Protein AF-A0A430QV56-F1 (afdb_monomer_lite)

Secondary structure (DSSP, 8-state):
-EEE-SS--HHHHHHHHHTT--EEE---------THHHHHHHHHTT-S-----SHHHHHHHHHHHHHTT-----

pLDDT: mean 92.61, std 5.79, range [60.5, 98.0]

InterPro domains:
  IPR036108 Tetrapyrrole biosynthesis, uroporphyrinogen III synthase superfamily [G3DSA:3.40.50.10090] (1-74)
  IPR036108 Tetrapyrrole biosynthesis, uroporphyrinogen III synthase superfamily [SSF69618] (2-70)

Sequence (74 aa):
MVLLTRGKDKGLLDRLRALGIEAAEVALLEQVDLPGLEVLPGRLLQADWVAVTSKEGAKRLLWAWEKAGRPLLK

Organism: Thermus scotoductus (NCBI:txid37636)

Structure (mmCIF, N/CA/C/O backbone):
data_AF-A0A430QV56-F1
#
_entry.id   AF-A0A430QV56-F1
#
loop_
_atom_site.group_PDB
_atom_site.id
_atom_site.type_symbol
_atom_site.label_atom_id
_atom_site.label_alt_id
_atom_site.label_comp_id
_atom_site.label_asym_id
_atom_site.label_entity_id
_atom_site.label_seq_id
_atom_site.pdbx_PDB_ins_code
_atom_site.Cartn_x
_atom_site.Cartn_y
_atom_site.Cartn_z
_atom_site.occupancy
_atom_site.B_iso_or_equiv
_atom_site.auth_seq_id
_atom_site.auth_comp_id
_atom_site.auth_asym_id
_atom_site.auth_atom_id
_atom_site.pdbx_PDB_model_num
ATOM 1 N N . MET A 1 1 ? -18.044 -3.136 21.363 1.00 87.06 1 MET A N 1
ATOM 2 C CA . MET A 1 1 ? -16.639 -3.251 20.935 1.00 87.06 1 MET A CA 1
ATOM 3 C C . MET A 1 1 ? -16.503 -3.473 19.424 1.00 87.06 1 MET A C 1
ATOM 5 O O . MET A 1 1 ? -17.104 -4.405 18.901 1.00 87.06 1 MET A O 1
ATOM 9 N N . VAL A 1 2 ? -15.715 -2.640 18.732 1.00 94.81 2 VAL A N 1
ATOM 10 C CA . VAL A 1 2 ? -15.305 -2.793 17.317 1.00 94.81 2 VAL A CA 1
ATOM 11 C C . VAL A 1 2 ? -13.827 -3.186 17.249 1.00 94.81 2 VAL A C 1
ATOM 13 O O . VAL A 1 2 ? -12.996 -2.564 17.908 1.00 94.81 2 VAL A O 1
ATOM 16 N N . LEU A 1 3 ? -13.487 -4.184 16.430 1.00 94.94 3 LEU A N 1
ATOM 17 C CA . LEU A 1 3 ? -12.099 -4.591 16.190 1.00 94.94 3 LEU A CA 1
ATOM 18 C C . LEU A 1 3 ? -11.642 -4.140 14.802 1.00 94.94 3 LEU A C 1
ATOM 20 O O . LEU A 1 3 ? -12.200 -4.556 13.787 1.00 94.94 3 LEU A O 1
ATOM 24 N N . LEU A 1 4 ? -10.615 -3.293 14.758 1.00 94.88 4 LEU A N 1
ATOM 25 C CA . LEU A 1 4 ? -9.971 -2.861 13.520 1.00 94.88 4 LEU A CA 1
ATOM 26 C C . LEU A 1 4 ? -8.816 -3.808 13.191 1.00 94.88 4 LEU A C 1
ATOM 28 O O . LEU A 1 4 ? -7.867 -3.916 13.964 1.00 94.88 4 LEU A O 1
ATOM 32 N N . THR A 1 5 ? -8.884 -4.483 12.042 1.00 94.56 5 THR A N 1
ATOM 33 C CA . THR A 1 5 ? -7.957 -5.582 11.716 1.00 94.56 5 THR A CA 1
ATOM 34 C C . THR A 1 5 ? -6.876 -5.241 10.693 1.00 94.56 5 THR A C 1
ATOM 36 O O . THR A 1 5 ? -6.010 -6.059 10.389 1.00 94.56 5 THR A O 1
ATOM 39 N N . ARG A 1 6 ? -6.899 -4.023 10.145 1.00 88.69 6 ARG A N 1
ATOM 40 C CA . ARG A 1 6 ? -6.007 -3.609 9.049 1.00 88.69 6 ARG A CA 1
ATOM 41 C C . ARG A 1 6 ? -4.639 -3.114 9.518 1.00 88.69 6 ARG A C 1
ATOM 43 O O . ARG A 1 6 ? -3.735 -3.044 8.694 1.00 88.69 6 ARG A O 1
ATOM 50 N N . GLY A 1 7 ? -4.504 -2.738 10.795 1.00 83.88 7 GLY A N 1
ATOM 51 C CA . GLY A 1 7 ? -3.245 -2.264 11.391 1.00 83.88 7 GLY A CA 1
ATOM 52 C C . GLY A 1 7 ? -2.739 -0.917 10.861 1.00 83.88 7 GLY A C 1
ATOM 53 O O . GLY A 1 7 ? -1.541 -0.648 10.908 1.00 83.88 7 GLY A O 1
ATOM 54 N N . LYS A 1 8 ? -3.613 -0.104 10.252 1.00 80.69 8 LYS A N 1
ATOM 55 C CA . LYS A 1 8 ? -3.254 1.170 9.596 1.00 80.69 8 LYS A CA 1
ATOM 56 C C . LYS A 1 8 ? -4.276 2.279 9.833 1.00 80.69 8 LYS A C 1
ATOM 58 O O . LYS A 1 8 ? -4.192 3.333 9.206 1.00 80.69 8 LYS A O 1
ATOM 63 N N . ASP A 1 9 ? -5.237 2.056 10.726 1.00 80.44 9 ASP A N 1
ATOM 64 C CA . ASP A 1 9 ? -6.453 2.862 10.810 1.00 80.44 9 ASP A CA 1
ATOM 65 C C . ASP A 1 9 ? -6.521 3.652 12.126 1.00 80.44 9 ASP A C 1
ATOM 67 O O . ASP A 1 9 ? -7.588 3.822 12.716 1.00 80.44 9 ASP A O 1
ATOM 71 N N . LYS A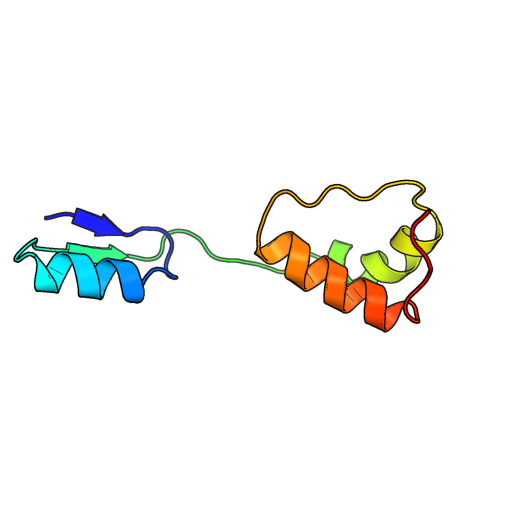 1 10 ? -5.385 4.225 12.557 1.00 86.62 10 LYS A N 1
ATOM 72 C CA . LYS A 1 10 ? -5.315 5.090 13.751 1.00 86.62 10 LYS A CA 1
ATOM 73 C C . LYS A 1 10 ? -6.353 6.218 13.707 1.00 86.62 10 LYS A C 1
ATOM 75 O O . LYS A 1 10 ? -7.053 6.460 14.682 1.00 86.62 10 LYS A O 1
ATOM 80 N N . GLY A 1 11 ? -6.534 6.839 12.540 1.00 93.75 11 GLY A N 1
ATOM 81 C CA . GLY A 1 11 ? -7.540 7.888 12.360 1.00 93.75 11 GLY A CA 1
ATOM 82 C C . GLY A 1 11 ? -8.989 7.397 12.481 1.00 93.75 11 GLY A C 1
ATOM 83 O O . GLY A 1 11 ? -9.854 8.165 12.893 1.00 93.75 11 GLY A O 1
ATOM 84 N N . LEU A 1 12 ? -9.277 6.138 12.139 1.00 94.69 12 LEU A N 1
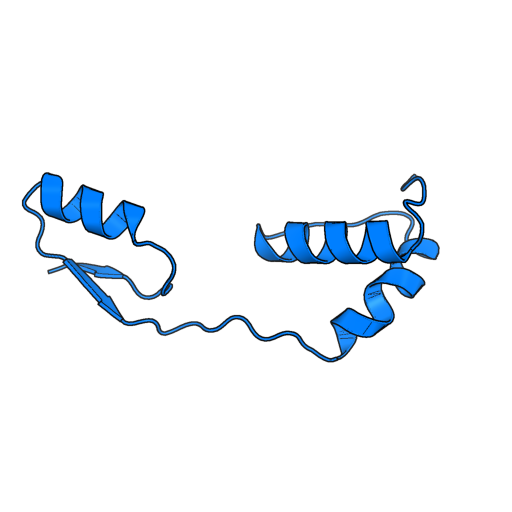ATOM 85 C CA . LEU A 1 12 ? -10.600 5.548 12.356 1.00 94.69 12 LEU A CA 1
ATOM 86 C C . LEU A 1 12 ? -10.799 5.204 13.834 1.00 94.69 12 LEU A C 1
ATOM 88 O O . LEU A 1 12 ? -11.862 5.490 14.375 1.00 94.69 12 LEU A O 1
ATOM 92 N N . LEU A 1 13 ? -9.772 4.654 14.491 1.00 95.06 13 LEU A N 1
ATOM 93 C CA . LEU A 1 13 ? -9.791 4.362 15.923 1.00 95.06 13 LEU A CA 1
ATOM 94 C C . LEU A 1 13 ? -10.103 5.621 16.744 1.00 95.06 13 LEU A C 1
ATOM 96 O O . LEU A 1 13 ? -10.995 5.599 17.590 1.00 95.06 13 LEU A O 1
ATOM 100 N N . ASP A 1 14 ? -9.419 6.727 16.449 1.00 95.12 14 ASP A N 1
ATOM 101 C CA . ASP A 1 14 ? -9.618 8.006 17.136 1.00 95.12 14 ASP A CA 1
ATOM 102 C C . ASP A 1 14 ? -11.034 8.558 16.909 1.00 95.12 14 ASP A C 1
ATOM 104 O O . ASP A 1 14 ? -11.678 9.029 17.847 1.00 95.12 14 ASP A O 1
ATOM 108 N N . ARG A 1 15 ? -11.568 8.437 15.686 1.00 96.94 15 ARG A N 1
ATOM 109 C CA . ARG A 1 15 ? -12.948 8.845 15.370 1.00 96.94 15 ARG A CA 1
ATOM 110 C C . ARG A 1 15 ? -13.986 8.002 16.104 1.00 96.94 15 ARG A C 1
ATOM 112 O O . ARG A 1 15 ? -14.946 8.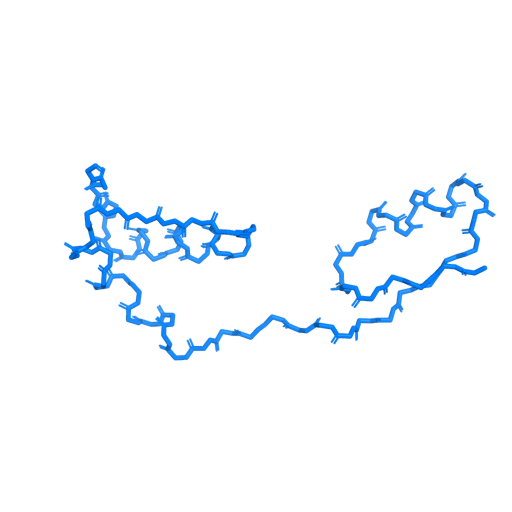561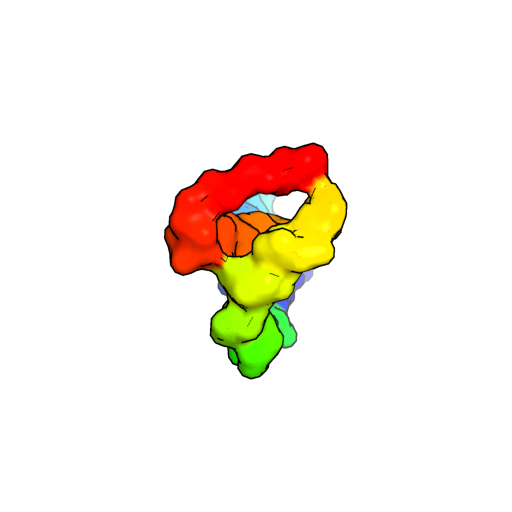 16.620 1.00 96.94 15 ARG A O 1
ATOM 119 N N . LEU A 1 16 ? -13.802 6.684 16.170 1.00 96.12 16 LEU A N 1
ATOM 120 C CA . LEU A 1 16 ? -14.707 5.795 16.904 1.00 96.12 16 LEU A CA 1
ATOM 121 C C . LEU A 1 16 ? -14.721 6.146 18.397 1.00 96.12 16 LEU A C 1
ATOM 123 O O . LEU A 1 16 ? -15.793 6.306 18.977 1.00 96.12 16 LEU A O 1
ATOM 127 N N . ARG A 1 17 ? -13.544 6.380 18.991 1.00 94.19 17 ARG A N 1
ATOM 128 C CA . ARG A 1 17 ? -13.422 6.820 20.389 1.00 94.19 17 ARG A CA 1
ATOM 129 C C . ARG A 1 17 ? -14.089 8.169 20.640 1.00 94.19 17 ARG A C 1
ATOM 131 O O . ARG A 1 17 ? -14.791 8.314 21.634 1.00 94.19 17 ARG A O 1
ATOM 138 N N . ALA A 1 18 ? -13.921 9.132 19.733 1.00 97.38 18 ALA A N 1
ATOM 139 C CA . ALA A 1 18 ? -14.573 10.439 19.828 1.00 97.38 18 ALA A CA 1
ATOM 140 C C . ALA A 1 18 ? -16.110 10.351 19.772 1.00 97.38 18 ALA A C 1
ATOM 142 O O . ALA A 1 18 ? -16.795 11.205 20.325 1.00 97.38 18 ALA A O 1
ATOM 143 N N . LEU A 1 19 ? -16.653 9.306 19.143 1.00 98.00 19 LEU A N 1
ATOM 144 C CA . LEU A 1 19 ? -18.087 9.008 19.110 1.00 98.00 19 LEU A CA 1
ATOM 145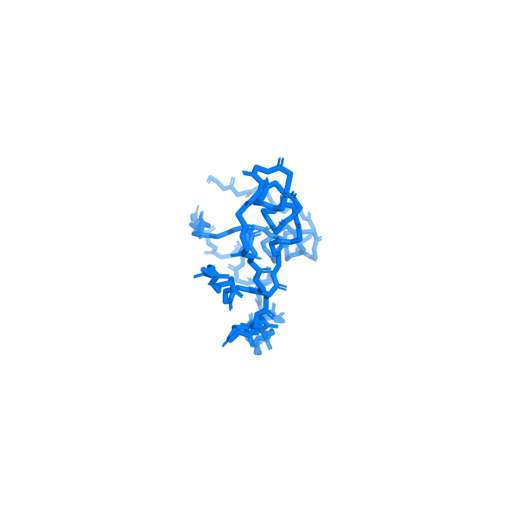 C C . LEU A 1 19 ? -18.563 8.181 20.320 1.00 98.00 19 LEU A C 1
ATOM 147 O O . LEU A 1 19 ? -19.715 7.758 20.349 1.00 98.00 19 LEU A O 1
ATOM 151 N N . GLY A 1 20 ? -17.695 7.912 21.301 1.00 97.69 20 GLY A N 1
ATOM 152 C CA . GLY A 1 20 ? -18.012 7.062 22.452 1.00 97.69 20 GLY A CA 1
ATOM 153 C C . GLY A 1 20 ? -18.110 5.571 22.114 1.00 97.69 20 GLY A C 1
ATOM 154 O O . GLY A 1 20 ? -18.619 4.792 22.918 1.00 97.69 20 GLY A O 1
ATOM 155 N N . ILE A 1 21 ? -17.635 5.151 20.937 1.00 97.75 21 ILE A N 1
ATOM 156 C CA . ILE A 1 21 ? -17.644 3.751 20.516 1.00 97.75 21 ILE A CA 1
ATOM 157 C C . ILE A 1 21 ? -16.367 3.081 21.015 1.00 97.75 21 ILE A C 1
ATOM 159 O O . ILE A 1 21 ? -15.252 3.442 20.634 1.00 97.75 21 ILE A O 1
ATOM 163 N N . GLU A 1 22 ? -16.538 2.052 21.837 1.00 97.38 22 GLU A N 1
ATOM 164 C CA . GLU A 1 22 ? -15.446 1.187 22.263 1.00 97.38 22 GLU A CA 1
ATOM 165 C C . GLU A 1 22 ? -14.831 0.465 21.054 1.00 97.38 22 GLU A C 1
ATOM 167 O O . GLU A 1 22 ? -15.498 -0.328 20.375 1.00 97.38 22 GLU A O 1
ATOM 172 N N . ALA A 1 23 ? -13.548 0.719 20.800 1.00 95.81 23 ALA A N 1
ATOM 173 C CA . ALA A 1 23 ? -12.808 0.135 19.692 1.00 95.81 23 ALA A CA 1
ATOM 174 C C . ALA A 1 23 ? -11.354 -0.180 20.073 1.00 95.81 23 ALA A C 1
ATOM 176 O O . ALA A 1 23 ? -10.716 0.562 20.829 1.00 95.81 23 ALA A O 1
ATOM 177 N N . ALA A 1 24 ? -10.829 -1.259 19.496 1.00 94.25 24 ALA A N 1
ATOM 178 C CA . ALA A 1 24 ? -9.438 -1.681 19.614 1.00 94.25 24 ALA A CA 1
ATOM 179 C C . ALA A 1 24 ? -8.876 -2.080 18.241 1.00 94.25 24 ALA A C 1
ATOM 181 O O . ALA A 1 24 ? -9.622 -2.461 17.337 1.00 94.25 24 ALA A O 1
ATOM 182 N N . GLU A 1 25 ? -7.558 -1.979 18.080 1.00 93.75 25 GLU A N 1
ATOM 183 C CA . GLU A 1 25 ? -6.856 -2.408 16.869 1.00 93.75 25 GLU A CA 1
ATOM 184 C C . GLU A 1 25 ? -6.100 -3.711 17.140 1.00 93.75 25 GLU A C 1
ATOM 186 O O . GLU A 1 25 ? -5.404 -3.837 18.146 1.00 93.75 25 GLU A O 1
ATOM 191 N N . VAL A 1 26 ? -6.241 -4.670 16.227 1.00 94.44 26 VAL A N 1
ATOM 192 C CA . VAL A 1 26 ? -5.497 -5.932 16.209 1.00 94.44 26 VAL A CA 1
ATOM 193 C C . VAL A 1 26 ? -5.073 -6.175 14.767 1.00 94.44 26 VAL A C 1
ATOM 195 O O . VAL A 1 26 ? -5.869 -6.637 13.959 1.00 94.44 26 VAL A O 1
ATOM 198 N N . ALA A 1 27 ? -3.842 -5.822 14.406 1.00 92.88 27 ALA A N 1
ATOM 199 C CA . ALA A 1 27 ? -3.366 -5.966 13.033 1.00 92.88 27 ALA A CA 1
ATOM 200 C C . ALA A 1 27 ? -3.307 -7.449 12.617 1.00 92.88 27 ALA A C 1
ATOM 202 O O . ALA A 1 27 ? -2.524 -8.218 13.166 1.00 92.88 27 ALA A O 1
ATOM 203 N N . LEU A 1 28 ? -4.130 -7.838 11.638 1.00 94.25 28 LEU A N 1
ATOM 204 C CA . LEU A 1 28 ? -4.157 -9.192 11.063 1.00 94.25 28 LEU A CA 1
ATOM 205 C C . LEU A 1 28 ? -3.539 -9.253 9.663 1.00 94.25 28 LEU A C 1
ATOM 207 O O . LEU A 1 28 ? -3.391 -10.332 9.097 1.00 94.25 28 LEU A O 1
ATOM 211 N N . LEU A 1 29 ? -3.226 -8.095 9.082 1.00 90.94 29 LEU A N 1
ATOM 212 C CA . LEU A 1 29 ? -2.647 -7.975 7.754 1.00 90.94 29 LEU A CA 1
ATOM 213 C C . LEU A 1 29 ? -1.317 -7.242 7.843 1.00 90.94 29 LEU A C 1
ATOM 215 O O . LEU A 1 29 ? -1.234 -6.152 8.409 1.00 90.94 29 LEU A O 1
ATOM 219 N N . GLU A 1 30 ? -0.310 -7.812 7.198 1.00 88.88 30 GLU A N 1
ATOM 220 C CA . GLU A 1 30 ? 0.977 -7.175 6.967 1.00 88.88 30 GLU A CA 1
ATOM 221 C C . GLU A 1 30 ? 1.160 -6.917 5.470 1.00 88.88 30 GLU A C 1
ATOM 223 O O . GLU A 1 30 ? 0.619 -7.622 4.616 1.00 88.88 30 GLU A O 1
ATOM 228 N N . GLN A 1 31 ? 1.904 -5.864 5.147 1.00 89.31 31 GLN A N 1
ATOM 229 C CA . GLN A 1 31 ? 2.326 -5.605 3.779 1.00 89.31 31 GLN A CA 1
ATOM 230 C C . GLN A 1 31 ? 3.765 -6.038 3.628 1.00 89.31 31 GLN A C 1
ATOM 232 O O . GLN A 1 31 ? 4.643 -5.488 4.284 1.00 89.31 31 GLN A O 1
ATOM 237 N N . VAL A 1 32 ? 3.976 -6.987 2.730 1.00 92.06 32 VAL A N 1
ATOM 238 C CA . VAL A 1 32 ? 5.287 -7.556 2.465 1.00 92.06 32 VAL A CA 1
ATOM 239 C C . VAL A 1 32 ? 5.638 -7.275 1.016 1.00 92.06 32 VAL A C 1
ATOM 241 O O . VAL A 1 32 ? 4.826 -7.497 0.113 1.00 92.06 32 VAL A O 1
ATOM 244 N N . ASP A 1 33 ? 6.846 -6.770 0.799 1.00 93.62 33 ASP A N 1
ATOM 245 C CA . ASP A 1 33 ? 7.389 -6.646 -0.543 1.00 93.62 33 ASP A CA 1
ATOM 246 C C . ASP A 1 33 ? 7.842 -8.017 -1.032 1.00 93.62 33 ASP A C 1
ATOM 248 O O . ASP A 1 33 ? 8.618 -8.718 -0.385 1.00 93.62 33 ASP A O 1
ATOM 252 N N . LEU A 1 34 ? 7.308 -8.414 -2.182 1.00 94.19 34 LEU A N 1
ATOM 253 C CA . LEU A 1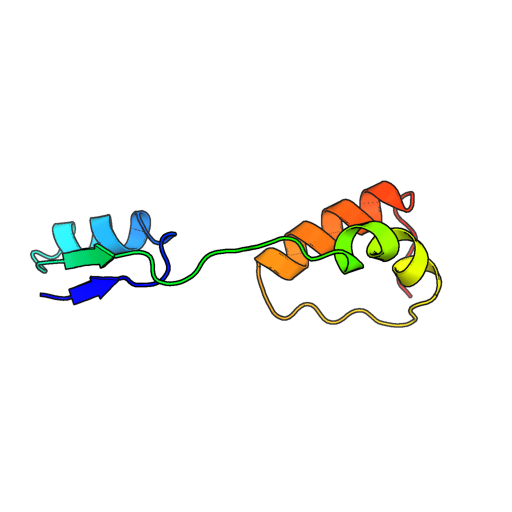 34 ? 7.671 -9.662 -2.836 1.00 94.19 34 LEU A CA 1
ATOM 254 C C . LEU A 1 34 ? 8.815 -9.418 -3.829 1.00 94.19 34 LEU A C 1
ATOM 256 O O . LEU A 1 34 ? 8.953 -8.297 -4.325 1.00 94.19 34 LEU A O 1
ATOM 260 N N . PRO A 1 35 ? 9.573 -10.461 -4.223 1.00 94.62 35 PRO A N 1
ATOM 261 C CA . PRO A 1 35 ? 10.688 -10.326 -5.168 1.00 94.62 35 PRO A CA 1
ATOM 262 C C . PRO A 1 35 ? 10.325 -9.649 -6.500 1.00 94.62 35 PRO A C 1
ATOM 264 O O . PRO A 1 35 ? 11.181 -9.068 -7.162 1.00 94.62 35 PRO A O 1
ATOM 267 N N . GLY A 1 36 ? 9.044 -9.682 -6.887 1.00 94.06 36 GLY A N 1
ATOM 268 C CA . GLY A 1 36 ? 8.529 -8.981 -8.064 1.00 94.06 36 GLY A CA 1
ATOM 269 C C . GLY A 1 36 ? 8.691 -7.454 -8.022 1.00 94.06 36 GLY A C 1
ATOM 270 O O . GLY A 1 36 ? 8.655 -6.823 -9.076 1.00 94.06 36 GLY A O 1
ATOM 271 N N . LEU A 1 37 ? 8.890 -6.857 -6.841 1.00 95.00 37 LEU A N 1
ATOM 272 C CA . LEU A 1 37 ? 9.097 -5.416 -6.704 1.00 95.00 37 LEU A CA 1
ATOM 273 C C . LEU A 1 37 ? 10.375 -4.960 -7.422 1.00 95.00 37 LEU A C 1
ATOM 275 O O . LEU A 1 37 ? 10.334 -3.988 -8.168 1.00 95.00 37 LEU A O 1
ATOM 279 N N . GLU A 1 38 ? 11.477 -5.698 -7.282 1.00 95.50 38 GLU A N 1
ATOM 280 C CA . GLU A 1 38 ? 12.779 -5.320 -7.854 1.00 95.50 38 GLU A CA 1
ATOM 281 C C . GLU A 1 38 ? 12.786 -5.309 -9.387 1.00 95.50 38 GLU A C 1
ATOM 283 O O . GLU A 1 38 ? 13.487 -4.516 -10.014 1.00 95.50 38 GLU A O 1
ATOM 288 N N . VAL A 1 39 ? 11.971 -6.161 -10.015 1.00 96.00 39 VAL A N 1
ATOM 289 C CA . VAL A 1 39 ? 11.869 -6.235 -11.482 1.00 96.00 39 VAL A CA 1
ATOM 290 C C . VAL A 1 39 ? 10.819 -5.284 -12.059 1.00 96.00 39 VAL A C 1
ATOM 292 O O . VAL A 1 39 ? 10.754 -5.116 -13.280 1.00 96.00 39 VAL A O 1
ATOM 295 N N . LEU A 1 40 ? 10.002 -4.649 -11.211 1.00 95.12 40 LEU A N 1
ATOM 296 C CA . LEU A 1 40 ? 8.908 -3.779 -11.639 1.00 95.12 40 LEU A CA 1
ATOM 297 C C . LEU A 1 40 ? 9.371 -2.618 -12.543 1.00 95.12 40 LEU A C 1
ATOM 299 O O . LEU A 1 40 ? 8.744 -2.443 -13.588 1.00 95.12 40 LEU A O 1
ATOM 303 N N . PRO A 1 41 ? 10.468 -1.879 -12.254 1.00 95.56 41 PRO A N 1
ATOM 304 C CA . PRO A 1 41 ? 10.925 -0.789 -13.123 1.00 95.56 41 PRO A CA 1
ATOM 305 C C . PRO A 1 41 ? 11.187 -1.237 -14.568 1.00 95.56 41 PRO A C 1
ATOM 307 O O . PRO A 1 41 ? 10.759 -0.580 -15.513 1.00 95.56 41 PRO A O 1
ATOM 310 N N . GLY A 1 42 ? 11.837 -2.392 -14.750 1.00 94.88 42 GLY A N 1
ATOM 311 C CA . GLY A 1 42 ? 12.125 -2.936 -16.080 1.00 94.88 42 GLY A CA 1
ATOM 312 C C . GLY A 1 42 ? 10.872 -3.415 -16.817 1.00 94.88 42 GLY A C 1
ATOM 313 O O . GLY A 1 42 ? 10.785 -3.285 -18.036 1.00 94.88 42 GLY A O 1
ATOM 314 N N . ARG A 1 43 ? 9.876 -3.933 -16.086 1.00 93.44 43 ARG A N 1
ATOM 315 C CA . ARG A 1 43 ? 8.585 -4.348 -16.657 1.00 93.44 43 ARG A CA 1
ATOM 316 C C . ARG A 1 43 ? 7.727 -3.160 -17.086 1.00 93.44 43 ARG A C 1
ATOM 318 O O . ARG A 1 43 ? 7.036 -3.274 -18.092 1.00 93.44 43 ARG A O 1
ATOM 325 N N . LEU A 1 44 ? 7.804 -2.027 -16.382 1.00 92.88 44 LEU A N 1
ATOM 326 C CA . LEU A 1 44 ? 7.064 -0.812 -16.745 1.00 92.88 44 LEU A CA 1
ATOM 327 C C . LEU A 1 44 ? 7.423 -0.295 -18.141 1.00 92.88 44 LEU A C 1
ATOM 329 O O . LEU A 1 44 ? 6.544 0.178 -18.847 1.00 92.88 44 LEU A O 1
ATOM 333 N N . LEU A 1 45 ? 8.680 -0.439 -18.568 1.00 91.06 45 LEU A N 1
ATOM 334 C CA . LEU A 1 45 ? 9.128 -0.025 -19.905 1.00 91.06 45 LEU A CA 1
ATOM 335 C C . LEU A 1 45 ? 8.525 -0.862 -21.046 1.00 91.06 45 LEU A C 1
ATOM 337 O O . LEU A 1 45 ? 8.614 -0.469 -22.204 1.00 91.06 45 LEU A O 1
ATOM 341 N N . GLN A 1 46 ? 7.956 -2.024 -20.726 1.00 91.38 46 GLN A N 1
ATOM 342 C CA . GLN A 1 46 ? 7.372 -2.962 -21.688 1.00 91.38 46 GLN A CA 1
ATOM 343 C C . GLN A 1 46 ? 5.840 -2.957 -21.650 1.00 91.38 46 GLN A C 1
ATOM 345 O O . GLN A 1 46 ? 5.214 -3.674 -22.425 1.00 91.38 46 GLN A O 1
ATOM 350 N N . ALA A 1 47 ? 5.237 -2.221 -20.716 1.00 90.50 47 ALA A N 1
ATOM 351 C CA . ALA A 1 47 ? 3.801 -2.223 -20.513 1.00 90.50 47 ALA A CA 1
ATOM 352 C C . ALA A 1 47 ? 3.144 -1.106 -21.328 1.00 90.50 47 ALA A C 1
ATOM 354 O O . ALA A 1 47 ? 3.528 0.055 -21.213 1.00 90.50 47 ALA A O 1
ATOM 355 N N . ASP A 1 48 ? 2.106 -1.451 -22.089 1.00 89.69 48 ASP A N 1
ATOM 356 C CA . ASP A 1 48 ? 1.246 -0.450 -22.728 1.00 89.69 48 ASP A CA 1
ATOM 357 C C . ASP A 1 48 ? 0.298 0.202 -21.714 1.00 89.69 48 ASP A C 1
ATOM 359 O O . ASP A 1 48 ? -0.007 1.380 -21.824 1.00 89.69 48 ASP A O 1
ATOM 363 N N . TRP A 1 49 ? -0.145 -0.555 -20.704 1.00 90.12 49 TRP A N 1
ATOM 364 C CA . TRP A 1 49 ? -1.089 -0.097 -19.684 1.00 90.12 49 TRP A CA 1
ATOM 365 C C . TRP A 1 49 ? -0.712 -0.628 -18.304 1.00 90.12 49 TRP A C 1
ATOM 367 O O . TRP A 1 49 ? -0.217 -1.749 -18.162 1.00 90.12 49 TRP A O 1
ATOM 377 N N . VAL A 1 50 ? -1.015 0.152 -17.265 1.00 92.06 50 VAL A N 1
ATOM 378 C CA . VAL A 1 50 ? -0.816 -0.240 -15.864 1.00 92.06 50 VAL A CA 1
ATOM 379 C C . VAL A 1 50 ? -2.100 -0.010 -15.075 1.00 92.06 50 VAL A C 1
ATOM 381 O O . VAL A 1 50 ? -2.613 1.105 -15.018 1.00 92.06 50 VAL A O 1
ATOM 384 N N . ALA A 1 51 ? -2.603 -1.058 -14.420 1.00 94.38 51 ALA A N 1
ATOM 385 C CA . ALA A 1 51 ? -3.750 -0.969 -13.521 1.00 94.38 51 ALA A CA 1
ATOM 386 C C . ALA A 1 51 ? -3.293 -0.948 -12.056 1.00 94.38 51 ALA A C 1
ATOM 388 O O . ALA A 1 51 ? -2.548 -1.821 -11.609 1.00 94.38 51 ALA A O 1
ATOM 389 N N . VAL A 1 52 ? -3.778 0.029 -11.286 1.00 95.44 52 VAL A N 1
ATOM 390 C CA . VAL A 1 52 ? -3.468 0.179 -9.859 1.00 95.44 52 VAL A CA 1
ATOM 391 C C . VAL A 1 52 ? -4.723 -0.064 -9.033 1.00 95.44 52 VAL A C 1
ATOM 393 O O . VAL A 1 52 ? -5.670 0.713 -9.082 1.00 95.44 52 VAL A O 1
ATOM 396 N N . THR A 1 53 ? -4.727 -1.132 -8.238 1.00 96.06 53 THR A N 1
ATOM 397 C CA . THR A 1 53 ? -5.919 -1.589 -7.497 1.00 96.06 53 THR A CA 1
ATOM 398 C C . THR A 1 53 ? -5.885 -1.261 -6.006 1.00 96.06 53 THR A C 1
ATOM 400 O O . THR A 1 53 ? -6.818 -1.574 -5.269 1.00 96.06 53 THR A O 1
ATOM 403 N N . SER A 1 54 ? -4.813 -0.631 -5.522 1.00 94.31 54 SER A N 1
ATOM 404 C CA . SER A 1 54 ? -4.682 -0.246 -4.118 1.00 94.31 54 SER A CA 1
ATOM 405 C C . SER A 1 54 ? -3.764 0.960 -3.936 1.00 94.31 54 SER A C 1
ATOM 407 O O . SER A 1 54 ? -2.893 1.237 -4.760 1.00 94.31 54 SER A O 1
ATOM 409 N N . LYS A 1 55 ? -3.908 1.645 -2.794 1.00 92.31 55 LYS A N 1
ATOM 410 C CA . LYS A 1 55 ? -3.007 2.741 -2.394 1.00 92.31 55 LYS A CA 1
ATOM 411 C C . LYS A 1 55 ? -1.544 2.296 -2.333 1.00 92.31 55 LYS A C 1
ATOM 413 O O . LYS A 1 55 ? -0.643 3.071 -2.619 1.00 92.31 55 LYS A O 1
ATOM 418 N N . GLU A 1 56 ? -1.308 1.045 -1.964 1.00 93.38 56 GLU A N 1
ATOM 419 C CA . GLU A 1 56 ? 0.035 0.484 -1.850 1.00 93.38 56 GLU A CA 1
ATOM 420 C C . GLU A 1 56 ? 0.644 0.085 -3.184 1.00 93.38 56 GLU A C 1
ATOM 422 O O . GLU A 1 56 ? 1.846 0.268 -3.382 1.00 93.38 56 GLU A O 1
ATOM 427 N N . GLY A 1 57 ? -0.189 -0.392 -4.111 1.00 95.06 57 GLY A N 1
ATOM 428 C CA . GLY A 1 57 ? 0.198 -0.554 -5.507 1.00 95.06 57 GLY A CA 1
ATOM 429 C C . GLY A 1 57 ? 0.593 0.786 -6.123 1.00 95.06 57 GLY A C 1
ATOM 430 O O . GLY A 1 57 ? 1.613 0.859 -6.794 1.00 95.06 57 GLY A O 1
ATOM 431 N N . ALA A 1 58 ? -0.141 1.864 -5.818 1.00 95.62 58 ALA A N 1
ATOM 432 C CA . ALA A 1 58 ? 0.183 3.206 -6.307 1.00 95.62 58 ALA A CA 1
ATOM 433 C C . ALA A 1 58 ? 1.566 3.677 -5.834 1.00 95.62 58 ALA A C 1
ATOM 435 O O . ALA A 1 58 ? 2.359 4.163 -6.635 1.00 95.62 58 ALA A O 1
ATOM 436 N N . LYS A 1 59 ? 1.887 3.490 -4.546 1.00 95.62 59 LYS A N 1
ATOM 437 C CA . LYS A 1 59 ? 3.205 3.846 -3.993 1.00 95.62 59 LYS A CA 1
ATOM 438 C C . LYS A 1 59 ? 4.343 3.075 -4.663 1.00 95.62 59 LYS A C 1
ATOM 440 O O . LYS A 1 59 ? 5.353 3.672 -5.020 1.00 95.62 59 LYS A O 1
ATOM 445 N N . ARG A 1 60 ? 4.173 1.762 -4.853 1.00 95.56 60 ARG A N 1
ATOM 446 C CA . ARG A 1 60 ? 5.175 0.902 -5.509 1.00 95.56 60 ARG A CA 1
ATOM 447 C C . ARG A 1 60 ? 5.328 1.233 -6.989 1.00 95.56 60 ARG A C 1
ATOM 449 O O . ARG A 1 60 ? 6.448 1.253 -7.484 1.00 95.56 60 ARG A O 1
ATOM 456 N N . LEU A 1 61 ? 4.227 1.557 -7.668 1.00 95.19 61 LEU A N 1
ATOM 457 C CA . LEU A 1 61 ? 4.263 2.053 -9.039 1.00 95.19 61 LEU A CA 1
ATOM 458 C C . LEU A 1 61 ? 5.050 3.361 -9.131 1.00 95.19 61 LEU A C 1
ATOM 460 O O . LEU A 1 61 ? 5.927 3.457 -9.978 1.00 95.19 61 LEU A O 1
ATOM 464 N N . LEU A 1 62 ? 4.778 4.339 -8.261 1.00 95.94 62 LEU A N 1
ATOM 465 C CA . LEU A 1 62 ? 5.509 5.611 -8.247 1.00 95.94 62 LEU A CA 1
ATOM 466 C C . LEU A 1 62 ? 7.010 5.391 -8.041 1.00 95.94 62 LEU A C 1
ATOM 468 O O . LEU A 1 62 ? 7.807 5.891 -8.828 1.00 95.94 62 LEU A O 1
ATOM 472 N N . TRP A 1 63 ? 7.391 4.580 -7.050 1.00 96.31 63 TRP A N 1
ATOM 473 C CA . TRP A 1 63 ? 8.790 4.210 -6.827 1.00 96.31 63 TRP A CA 1
ATOM 474 C C . TRP A 1 63 ? 9.426 3.568 -8.069 1.00 96.31 63 TRP A C 1
ATOM 476 O O . TRP A 1 63 ? 10.520 3.958 -8.480 1.00 96.31 63 TRP A O 1
ATOM 486 N N . ALA A 1 64 ? 8.741 2.609 -8.699 1.00 95.88 64 ALA A N 1
ATOM 487 C CA . ALA A 1 64 ? 9.274 1.908 -9.861 1.00 95.88 64 ALA A CA 1
ATOM 488 C C . ALA A 1 64 ? 9.352 2.807 -11.101 1.00 95.88 64 ALA A C 1
ATOM 490 O O . ALA A 1 64 ? 10.299 2.704 -11.879 1.00 95.88 64 ALA A O 1
ATOM 491 N N . TRP A 1 65 ? 8.389 3.714 -11.265 1.00 95.44 65 TRP A N 1
ATOM 492 C CA . TRP A 1 65 ? 8.364 4.717 -12.323 1.00 95.44 65 TRP A CA 1
ATOM 493 C C . TRP A 1 65 ? 9.530 5.698 -12.186 1.00 95.44 65 TRP A C 1
ATOM 495 O O . TRP A 1 65 ? 10.223 5.968 -13.165 1.00 95.44 65 TRP A O 1
ATOM 505 N N . GLU A 1 66 ? 9.818 6.169 -10.970 1.00 96.50 66 GLU A N 1
ATOM 506 C CA . GLU A 1 66 ? 10.992 7.003 -10.697 1.00 96.50 66 GLU A CA 1
ATOM 507 C C . GLU A 1 66 ? 12.302 6.255 -10.964 1.00 96.50 66 GLU A C 1
ATOM 509 O O . GLU A 1 66 ? 13.176 6.778 -11.655 1.00 96.50 66 GLU A O 1
ATOM 514 N N . LYS A 1 67 ? 12.414 5.005 -10.500 1.00 96.50 67 LYS A N 1
ATOM 515 C CA . LYS A 1 67 ? 13.561 4.122 -10.773 1.00 96.50 67 LYS A CA 1
ATOM 516 C C . LYS A 1 67 ? 13.784 3.867 -12.265 1.00 96.50 67 LYS A C 1
ATOM 518 O O . LYS A 1 67 ? 14.929 3.740 -12.684 1.00 96.50 67 LYS A O 1
ATOM 523 N N . ALA A 1 68 ? 12.715 3.802 -13.056 1.00 94.31 68 ALA A N 1
ATOM 524 C CA . ALA A 1 68 ? 12.772 3.616 -14.504 1.00 94.31 68 ALA A CA 1
ATOM 525 C C . ALA A 1 68 ? 13.090 4.910 -15.282 1.00 94.31 68 ALA A C 1
ATOM 527 O O . ALA A 1 68 ? 13.097 4.890 -16.511 1.00 94.31 68 ALA A O 1
ATOM 528 N N . GLY A 1 69 ? 13.336 6.036 -14.601 1.00 95.25 69 GLY A N 1
ATOM 529 C CA . GLY A 1 69 ? 13.624 7.318 -15.250 1.00 95.25 69 GLY A CA 1
ATOM 530 C C . GLY A 1 69 ? 12.378 8.077 -15.709 1.00 95.25 69 GLY A C 1
ATOM 531 O O . GLY A 1 69 ? 12.469 8.899 -16.616 1.00 95.25 69 GLY A O 1
ATOM 532 N N . ARG A 1 70 ? 11.223 7.827 -15.079 1.00 93.19 70 ARG A N 1
ATOM 533 C CA . ARG A 1 70 ? 9.935 8.485 -15.358 1.00 93.19 70 ARG A CA 1
ATOM 534 C C . ARG A 1 70 ? 9.473 8.347 -16.818 1.00 93.19 70 ARG A C 1
ATOM 536 O O . ARG A 1 70 ? 9.172 9.357 -17.457 1.00 93.19 70 ARG A O 1
ATOM 543 N N . PRO A 1 71 ? 9.402 7.119 -17.366 1.00 88.38 71 PRO A N 1
ATOM 544 C CA . PRO A 1 71 ? 8.951 6.913 -18.738 1.00 88.38 71 PRO A CA 1
ATOM 545 C C . PRO A 1 71 ? 7.528 7.445 -18.933 1.00 88.38 71 PRO A C 1
ATOM 547 O O . PRO A 1 71 ? 6.688 7.354 -18.033 1.00 88.38 71 PRO A O 1
ATOM 550 N N . LEU A 1 72 ? 7.242 7.976 -20.122 1.00 83.56 72 LEU A N 1
ATOM 551 C CA . LEU A 1 72 ? 5.865 8.254 -20.519 1.00 83.56 72 LEU A CA 1
ATOM 552 C C . LEU A 1 72 ? 5.139 6.914 -20.656 1.00 83.56 72 LEU A C 1
ATOM 554 O O . LEU A 1 72 ? 5.472 6.111 -21.527 1.00 83.56 72 LEU A O 1
ATOM 558 N N . LEU A 1 73 ? 4.179 6.672 -19.769 1.00 71.88 73 LEU A N 1
ATOM 559 C CA . LEU A 1 73 ? 3.207 5.599 -19.940 1.00 71.88 73 LEU A CA 1
ATOM 560 C C . LEU A 1 73 ? 2.241 6.066 -21.039 1.00 71.88 73 LEU A C 1
ATOM 562 O O . LEU A 1 73 ? 1.784 7.211 -20.982 1.00 71.88 73 LEU A O 1
ATOM 566 N N . LYS A 1 74 ? 2.050 5.243 -22.074 1.00 60.50 74 LYS A N 1
ATOM 567 C CA . LYS A 1 74 ? 1.212 5.590 -23.230 1.00 60.50 74 LYS A CA 1
ATOM 568 C C . LYS A 1 74 ? -0.273 5.594 -22.885 1.00 60.50 74 LYS A C 1
ATOM 570 O O . LYS A 1 74 ? -0.667 4.869 -21.948 1.00 60.50 74 LYS A O 1
#

Foldseek 3Di:
DAEAACVPPVVVCVVCVVVVHDYDYDHPDDDDDDPVLVCLLVVQVVDLDDDQDDPVSVVSNVVSCVVNVNDDRD

Radius of gyration: 17.78 Å; chains: 1; bounding box: 32×21×46 Å